Protein AF-A0A7X3K4E0-F1 (afdb_monomer_lite)

Secondary structure (DSSP, 8-state):
-PPP-GGGS-HHHHHHHH--SHHHHHTTS-TT-EEEETTEEEESHHHHHHHHHHHHHHH--S--

pLDDT: mean 88.37, std 11.5, range [48.03, 97.88]

InterPro domains:
  IPR032710 NTF2-li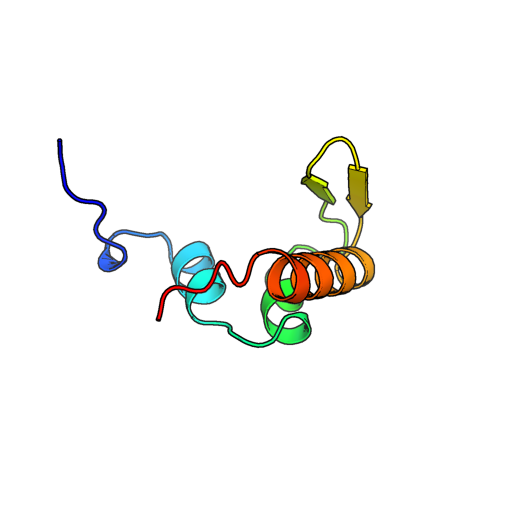ke domain superfamily [SSF54427] (15-61)

Structure (mmCIF, N/CA/C/O backbone):
data_AF-A0A7X3K4E0-F1
#
_entry.id   AF-A0A7X3K4E0-F1
#
loop_
_atom_site.group_PDB
_atom_site.id
_atom_site.type_symbol
_atom_site.label_atom_id
_atom_site.label_alt_id
_atom_site.label_comp_id
_atom_site.label_asym_id
_atom_site.label_entity_id
_atom_site.label_seq_id
_atom_site.pdbx_PDB_ins_code
_atom_site.Cartn_x
_atom_site.Cartn_y
_atom_site.Cartn_z
_atom_site.occupancy
_atom_site.B_iso_or_equiv
_atom_site.auth_seq_id
_atom_site.auth_comp_id
_atom_site.auth_asym_id
_atom_site.auth_atom_id
_atom_site.pdbx_PDB_model_num
ATOM 1 N N . MET A 1 1 ? 10.535 -21.823 -16.071 1.00 50.56 1 MET A N 1
ATOM 2 C CA . MET A 1 1 ? 9.848 -20.792 -15.263 1.00 50.56 1 MET A CA 1
ATOM 3 C C . MET A 1 1 ? 9.848 -19.531 -16.103 1.00 50.56 1 MET A C 1
ATOM 5 O O . MET A 1 1 ? 10.926 -19.144 -16.532 1.00 50.56 1 MET A O 1
ATOM 9 N N . SER A 1 2 ? 8.685 -18.970 -16.445 1.00 63.91 2 SER A N 1
ATOM 10 C CA . SER A 1 2 ? 8.665 -17.689 -17.165 1.00 63.91 2 SER A CA 1
ATOM 11 C C . SER A 1 2 ? 9.236 -16.625 -16.234 1.00 63.91 2 SER A C 1
ATOM 13 O O . SER A 1 2 ? 8.813 -16.554 -15.079 1.00 63.91 2 SER A O 1
ATOM 15 N N . ALA A 1 3 ? 10.224 -15.862 -16.696 1.00 77.62 3 ALA A N 1
ATOM 16 C CA . ALA A 1 3 ? 10.731 -14.730 -15.935 1.00 77.62 3 ALA A CA 1
ATOM 17 C C . ALA A 1 3 ? 9.581 -13.737 -15.711 1.00 77.62 3 ALA A C 1
ATOM 19 O O . ALA A 1 3 ? 8.755 -13.531 -16.602 1.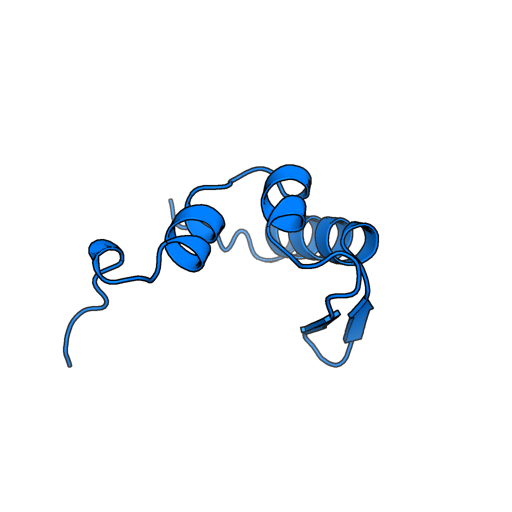00 77.62 3 ALA A O 1
ATOM 20 N N . PHE A 1 4 ? 9.497 -13.176 -14.508 1.00 77.62 4 PHE A N 1
ATOM 21 C CA . PHE A 1 4 ? 8.558 -12.102 -14.213 1.00 77.62 4 PHE A CA 1
ATOM 22 C C . PHE A 1 4 ? 8.898 -10.895 -15.095 1.00 77.62 4 PHE A C 1
ATOM 24 O O . PHE A 1 4 ? 10.002 -10.363 -14.993 1.00 77.62 4 PHE A O 1
ATOM 31 N N . ASP A 1 5 ? 7.963 -10.487 -15.957 1.00 81.25 5 ASP A N 1
ATOM 32 C CA . ASP A 1 5 ? 8.091 -9.278 -16.768 1.00 81.25 5 ASP A CA 1
ATOM 33 C C . ASP A 1 5 ? 7.199 -8.165 -16.188 1.00 81.25 5 ASP A C 1
ATOM 35 O O . ASP A 1 5 ? 5.972 -8.211 -16.357 1.00 81.25 5 ASP A O 1
ATOM 39 N N . PRO A 1 6 ? 7.778 -7.149 -15.521 1.00 75.31 6 PRO A N 1
ATOM 40 C CA . PRO A 1 6 ? 7.018 -6.035 -14.962 1.00 75.31 6 PRO A CA 1
ATOM 41 C C . PRO A 1 6 ? 6.266 -5.214 -16.024 1.00 75.31 6 PRO A C 1
ATOM 43 O O . PRO A 1 6 ? 5.322 -4.506 -15.667 1.00 75.31 6 PRO A O 1
ATOM 46 N N . ALA A 1 7 ? 6.620 -5.316 -17.313 1.00 80.12 7 ALA A N 1
ATOM 47 C CA . ALA A 1 7 ? 5.904 -4.653 -18.406 1.00 80.12 7 ALA A CA 1
ATOM 48 C C . ALA A 1 7 ? 4.522 -5.269 -18.692 1.00 80.12 7 ALA A C 1
ATOM 50 O O . ALA A 1 7 ? 3.684 -4.629 -19.324 1.00 80.12 7 ALA A O 1
ATOM 51 N N . THR A 1 8 ? 4.261 -6.485 -18.202 1.00 87.94 8 THR A N 1
ATOM 52 C CA . THR A 1 8 ? 2.975 -7.185 -18.380 1.00 87.94 8 THR A CA 1
ATOM 53 C C . THR A 1 8 ? 1.969 -6.911 -17.260 1.00 87.94 8 THR A C 1
ATOM 55 O O . THR A 1 8 ? 0.832 -7.385 -17.312 1.00 87.94 8 THR A O 1
ATOM 58 N N . LEU A 1 9 ? 2.368 -6.152 -16.235 1.00 86.69 9 LEU A N 1
ATOM 59 C CA . LEU A 1 9 ? 1.498 -5.833 -15.111 1.00 86.69 9 LEU A CA 1
ATOM 60 C C . LEU A 1 9 ? 0.344 -4.907 -15.532 1.00 86.69 9 LEU A C 1
ATOM 62 O O . LEU A 1 9 ? 0.568 -3.942 -16.264 1.00 86.69 9 LEU A O 1
ATOM 66 N N . PRO A 1 10 ? -0.871 -5.120 -14.993 1.00 92.19 10 PRO A N 1
ATOM 67 C CA . PRO A 1 10 ? -1.939 -4.130 -15.047 1.00 92.19 10 PRO A CA 1
ATOM 68 C C . PRO A 1 10 ? -1.466 -2.757 -14.560 1.00 92.19 10 PRO A C 1
ATOM 70 O O . PRO A 1 10 ? -0.698 -2.668 -13.596 1.00 92.19 10 PRO A O 1
ATOM 73 N N . ASP A 1 11 ? -1.976 -1.693 -15.184 1.00 89.50 11 ASP A N 1
ATOM 74 C CA . ASP A 1 11 ? -1.542 -0.316 -14.917 1.00 89.50 11 ASP A CA 1
ATOM 75 C C . ASP A 1 11 ? -1.498 0.046 -13.416 1.00 89.50 11 ASP A C 1
ATOM 77 O O . ASP A 1 11 ? -0.450 0.518 -12.974 1.00 89.50 11 ASP A O 1
ATOM 81 N N . PRO A 1 12 ? -2.501 -0.287 -12.571 1.00 89.94 12 PRO A N 1
ATOM 82 C CA . 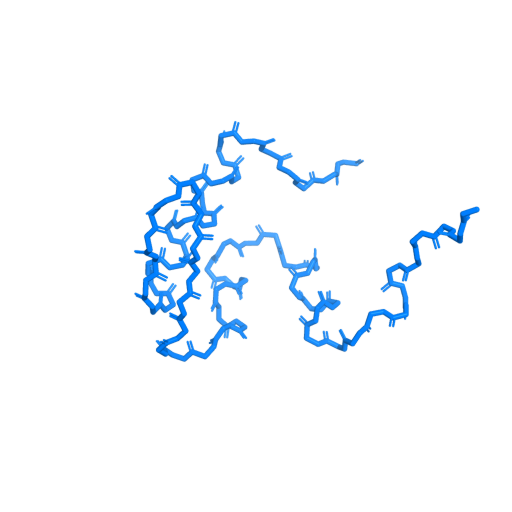PRO A 1 12 ? -2.439 0.028 -11.140 1.00 89.94 12 PRO A CA 1
ATOM 83 C C . PRO A 1 12 ? -1.235 -0.584 -10.410 1.00 89.94 12 PRO A C 1
ATOM 85 O O . PRO A 1 12 ? -0.651 0.052 -9.533 1.00 89.94 12 PRO A O 1
ATOM 88 N N . LEU A 1 13 ? -0.827 -1.801 -10.785 1.00 89.44 13 LEU A N 1
ATOM 89 C CA . LEU A 1 13 ? 0.341 -2.458 -10.193 1.00 89.44 13 LEU A CA 1
ATOM 90 C C . LEU A 1 13 ? 1.640 -1.833 -10.708 1.00 89.44 13 LEU A C 1
ATOM 92 O O . LEU A 1 13 ? 2.553 -1.594 -9.921 1.00 89.44 13 LEU A O 1
ATOM 96 N N . SER A 1 14 ? 1.708 -1.506 -12.003 1.00 90.25 14 SER A N 1
ATOM 97 C CA . SER A 1 14 ? 2.853 -0.782 -12.571 1.00 90.25 14 SER A CA 1
ATOM 98 C C . SER A 1 14 ? 3.057 0.570 -11.880 1.00 90.25 14 SER A C 1
ATOM 100 O O . SER A 1 14 ? 4.180 0.916 -11.514 1.00 90.25 14 SER A O 1
ATOM 102 N N . GLN A 1 15 ? 1.972 1.318 -11.655 1.00 91.56 15 GLN A N 1
ATOM 103 C CA . GLN A 1 15 ? 2.009 2.583 -10.924 1.00 91.56 15 GLN A CA 1
ATOM 104 C C . GLN A 1 15 ? 2.491 2.378 -9.490 1.00 91.56 15 GLN A C 1
ATOM 106 O O . GLN A 1 15 ? 3.376 3.103 -9.052 1.00 91.56 15 GLN A O 1
ATOM 111 N N . TYR A 1 16 ? 1.985 1.368 -8.781 1.00 91.19 16 TYR A N 1
ATOM 112 C CA . TYR A 1 16 ? 2.400 1.087 -7.407 1.00 91.19 16 TYR A CA 1
ATOM 113 C C . TYR A 1 16 ? 3.910 0.847 -7.279 1.00 91.19 16 TYR A C 1
ATOM 115 O O . TYR A 1 16 ? 4.559 1.484 -6.451 1.00 91.19 16 TYR A O 1
ATOM 123 N N . PHE A 1 17 ? 4.497 0.009 -8.140 1.00 86.75 17 PHE A N 1
ATOM 124 C CA . PHE A 1 17 ? 5.936 -0.277 -8.089 1.00 86.75 17 PHE A CA 1
ATOM 125 C C . PHE A 1 17 ? 6.823 0.914 -8.485 1.00 86.75 17 PHE A C 1
ATOM 127 O O . PHE A 1 17 ? 7.967 0.988 -8.045 1.00 86.75 17 PHE A O 1
ATOM 134 N N . LYS A 1 18 ? 6.314 1.860 -9.284 1.00 88.69 18 LYS A N 1
ATOM 135 C CA . LYS A 1 18 ? 7.052 3.076 -9.676 1.00 88.69 18 LYS A CA 1
ATOM 136 C C . LYS A 1 18 ? 7.121 4.129 -8.568 1.00 88.69 18 LYS A C 1
ATOM 138 O O . LYS A 1 18 ? 7.977 5.009 -8.620 1.00 88.69 18 LYS A O 1
ATOM 143 N N . ARG A 1 19 ? 6.217 4.083 -7.588 1.00 90.19 19 ARG A N 1
ATOM 144 C CA . ARG A 1 19 ? 6.118 5.088 -6.522 1.00 90.19 19 ARG A CA 1
ATOM 145 C C . ARG A 1 19 ? 7.112 4.746 -5.422 1.00 90.19 19 ARG A C 1
ATOM 147 O O . ARG A 1 19 ? 7.035 3.675 -4.820 1.00 90.19 19 ARG A O 1
ATOM 154 N N . THR A 1 20 ? 8.040 5.655 -5.146 1.00 86.44 20 THR A N 1
ATOM 155 C CA . THR A 1 20 ? 9.044 5.504 -4.081 1.00 86.44 20 THR A CA 1
ATOM 156 C C . THR A 1 20 ? 8.622 6.178 -2.777 1.00 86.44 20 THR A C 1
ATOM 158 O O . THR A 1 20 ? 9.030 5.751 -1.700 1.00 86.44 20 THR A O 1
ATOM 161 N N . ASP A 1 21 ? 7.744 7.176 -2.844 1.00 90.25 21 ASP A N 1
ATOM 162 C CA . ASP A 1 21 ? 7.205 7.835 -1.660 1.00 90.25 21 ASP A CA 1
ATOM 163 C C . ASP A 1 21 ? 6.030 7.028 -1.053 1.00 90.25 21 ASP A C 1
ATOM 165 O O . ASP A 1 21 ? 5.095 6.666 -1.774 1.00 90.25 21 ASP A O 1
ATOM 169 N N . PRO A 1 22 ? 6.050 6.707 0.258 1.00 88.69 22 PRO A N 1
ATOM 170 C CA . PRO A 1 22 ? 4.973 5.965 0.919 1.00 88.69 22 PRO A CA 1
ATOM 171 C C . PRO A 1 22 ? 3.597 6.642 0.881 1.00 88.69 22 PRO A C 1
ATOM 173 O O . PRO A 1 22 ? 2.586 5.942 0.835 1.00 88.69 22 PRO A O 1
ATOM 176 N N . LEU A 1 23 ? 3.533 7.977 0.921 1.00 90.69 23 LEU A N 1
ATOM 177 C CA . LEU A 1 23 ? 2.266 8.710 0.900 1.00 90.69 23 LEU A CA 1
ATOM 178 C C . LEU A 1 23 ? 1.662 8.697 -0.510 1.00 90.69 23 LEU A C 1
ATOM 180 O O . LEU A 1 23 ? 0.471 8.437 -0.669 1.00 90.69 23 LEU A O 1
ATOM 184 N N . ASP A 1 24 ? 2.499 8.903 -1.524 1.00 93.25 24 ASP A N 1
ATOM 185 C CA . ASP A 1 24 ? 2.132 8.822 -2.939 1.00 93.25 24 ASP A CA 1
ATOM 186 C C . ASP A 1 24 ? 1.675 7.400 -3.323 1.00 93.25 24 ASP A C 1
ATOM 188 O O . ASP A 1 24 ? 0.633 7.210 -3.949 1.00 93.25 24 ASP A O 1
ATOM 192 N N . ALA A 1 25 ? 2.383 6.367 -2.855 1.00 93.75 25 ALA A N 1
ATOM 193 C CA . ALA A 1 25 ? 1.975 4.976 -3.053 1.00 93.75 25 ALA A CA 1
ATOM 194 C C . ALA A 1 25 ? 0.648 4.639 -2.341 1.00 93.75 25 ALA A C 1
ATOM 196 O O . ALA A 1 25 ? -0.193 3.937 -2.906 1.00 93.75 25 ALA A O 1
ATOM 197 N N . ALA A 1 26 ? 0.416 5.159 -1.130 1.00 95.38 26 ALA A N 1
ATOM 198 C CA . ALA A 1 26 ? -0.837 4.947 -0.403 1.00 95.38 26 ALA A CA 1
ATOM 199 C C . ALA A 1 26 ? -2.057 5.560 -1.116 1.00 95.38 26 ALA A C 1
ATOM 201 O O . ALA A 1 26 ? -3.167 5.039 -0.985 1.00 95.38 26 ALA A O 1
ATOM 202 N N . ALA A 1 27 ? -1.866 6.623 -1.903 1.00 95.19 27 ALA A N 1
ATOM 203 C CA . ALA A 1 27 ? -2.938 7.265 -2.662 1.00 95.19 27 ALA A CA 1
ATOM 204 C C . ALA A 1 27 ? -3.544 6.360 -3.754 1.00 95.19 27 ALA A C 1
ATOM 206 O O . ALA A 1 27 ? -4.680 6.584 -4.169 1.00 95.19 27 ALA A O 1
ATOM 207 N N . LEU A 1 28 ? -2.830 5.309 -4.182 1.00 95.38 28 LEU A N 1
ATOM 208 C CA . LEU A 1 28 ? -3.323 4.325 -5.156 1.00 95.38 28 LEU A CA 1
ATOM 209 C C . LEU A 1 28 ? -4.356 3.350 -4.570 1.00 95.38 28 LEU A C 1
ATOM 211 O O . LEU A 1 28 ? -5.056 2.664 -5.314 1.00 95.38 28 LEU A O 1
ATOM 215 N N . PHE A 1 29 ? -4.462 3.270 -3.243 1.00 95.62 29 PHE A N 1
ATOM 216 C CA . PHE A 1 29 ? -5.442 2.424 -2.573 1.00 95.62 29 PHE A CA 1
ATOM 217 C C . PHE A 1 29 ? -6.790 3.136 -2.466 1.00 95.62 29 PHE A C 1
ATOM 219 O O . PHE A 1 29 ? -6.855 4.353 -2.299 1.00 95.62 29 PHE A O 1
ATOM 226 N N . ALA A 1 30 ? -7.883 2.367 -2.475 1.00 96.56 30 ALA A N 1
ATOM 227 C CA . ALA A 1 30 ? -9.205 2.909 -2.174 1.00 96.56 30 ALA A CA 1
ATOM 228 C C . ALA A 1 30 ? -9.238 3.547 -0.762 1.00 96.56 30 ALA A C 1
ATOM 230 O O . ALA A 1 30 ? -8.561 3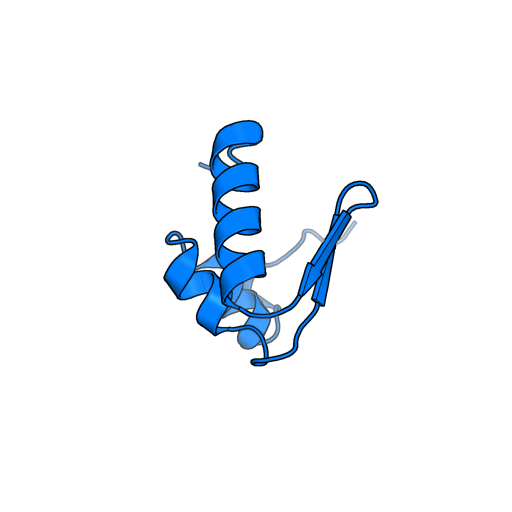.048 0.144 1.00 96.56 30 ALA A O 1
ATOM 231 N N . PRO A 1 31 ? -10.066 4.584 -0.513 1.00 95.38 31 PRO A N 1
ATOM 232 C CA . PRO A 1 31 ? -10.086 5.303 0.768 1.00 95.38 31 PRO A CA 1
ATOM 233 C C . PRO A 1 31 ? -10.287 4.417 2.007 1.00 95.38 31 PRO A C 1
ATOM 235 O O . PRO A 1 31 ? -9.750 4.702 3.075 1.00 95.38 31 PRO A O 1
ATOM 238 N N . ASN A 1 32 ? -11.036 3.320 1.867 1.00 95.19 32 ASN A N 1
ATOM 239 C CA . ASN A 1 32 ? -11.338 2.350 2.923 1.00 95.19 32 ASN A CA 1
ATOM 240 C C . ASN A 1 32 ? -10.627 0.994 2.739 1.00 95.19 32 ASN A C 1
ATOM 242 O O . ASN A 1 32 ? -11.017 0.017 3.388 1.00 95.19 32 ASN A O 1
ATOM 246 N N . ALA A 1 33 ? -9.610 0.927 1.871 1.00 97.44 33 ALA A N 1
ATOM 247 C CA . ALA A 1 33 ? -8.820 -0.276 1.638 1.00 97.44 33 ALA A CA 1
ATOM 248 C C . ALA A 1 33 ? -8.183 -0.792 2.933 1.00 97.44 33 ALA A C 1
ATOM 250 O O . ALA A 1 33 ? -8.002 -0.055 3.904 1.00 97.44 33 ALA A O 1
ATOM 251 N N . SER A 1 34 ? -7.849 -2.079 2.948 1.00 97.75 34 SER A N 1
ATOM 252 C CA . SER A 1 34 ? -7.185 -2.712 4.082 1.00 97.75 34 SER A CA 1
ATOM 253 C C . SER A 1 34 ? -5.997 -3.531 3.599 1.00 97.75 34 SER A C 1
ATOM 255 O O . SER A 1 34 ? -6.134 -4.309 2.659 1.00 97.75 34 SER A O 1
ATOM 257 N N . VAL A 1 35 ? -4.853 -3.370 4.259 1.00 97.12 35 VAL A N 1
ATOM 258 C CA . VAL A 1 35 ? -3.659 -4.199 4.068 1.00 97.12 35 VAL A CA 1
ATOM 259 C C . VAL A 1 35 ? -3.500 -5.093 5.286 1.00 97.12 35 VAL A C 1
ATOM 261 O O . VAL A 1 35 ? -3.642 -4.629 6.418 1.00 97.12 35 VAL A O 1
ATOM 264 N N . ARG A 1 36 ? -3.229 -6.378 5.058 1.00 97.38 36 ARG A N 1
ATOM 265 C CA . ARG A 1 36 ? -2.954 -7.343 6.120 1.00 97.38 36 ARG A CA 1
ATOM 266 C C . ARG A 1 36 ? -1.514 -7.810 5.986 1.00 97.38 36 ARG A C 1
ATOM 268 O O . ARG A 1 36 ? -1.167 -8.371 4.953 1.00 97.38 36 ARG A O 1
ATOM 275 N N . ASP A 1 37 ? -0.717 -7.570 7.014 1.00 94.75 37 ASP A N 1
ATOM 276 C CA . ASP A 1 37 ? 0.712 -7.872 7.018 1.00 94.75 37 ASP A CA 1
ATOM 277 C C . ASP A 1 37 ? 1.140 -8.350 8.405 1.00 94.75 37 ASP A C 1
ATOM 279 O O . ASP A 1 37 ? 0.697 -7.795 9.405 1.00 94.75 37 ASP A O 1
ATOM 283 N N . GLU A 1 38 ? 1.919 -9.431 8.476 1.00 91.50 38 GLU A N 1
ATOM 284 C CA . GLU A 1 38 ? 2.382 -10.057 9.733 1.00 91.50 38 GLU A CA 1
ATOM 285 C C . GLU A 1 38 ? 1.290 -10.243 10.821 1.00 91.50 38 GLU A C 1
ATOM 287 O O . GLU A 1 38 ? 1.553 -10.216 12.020 1.00 91.50 38 GLU A O 1
ATOM 292 N N . GLY A 1 39 ? 0.029 -10.436 10.418 1.00 93.81 39 GLY A N 1
ATOM 293 C CA . GLY A 1 39 ? -1.113 -10.559 11.334 1.00 93.81 39 GLY A CA 1
ATOM 294 C C . GLY A 1 39 ? -1.749 -9.231 11.772 1.00 93.81 39 GLY A C 1
ATOM 295 O O . GLY A 1 39 ? -2.860 -9.253 12.306 1.00 93.81 39 GLY A O 1
ATOM 296 N N . ALA A 1 40 ? -1.126 -8.089 11.478 1.00 94.75 40 ALA A N 1
ATOM 297 C CA . ALA A 1 40 ? -1.699 -6.759 11.646 1.00 94.75 40 ALA A CA 1
ATOM 298 C C . ALA A 1 40 ? -2.645 -6.392 10.488 1.00 94.75 40 ALA A C 1
ATOM 300 O O . ALA A 1 40 ? -2.529 -6.895 9.368 1.00 94.75 40 ALA A O 1
ATOM 301 N N . LEU A 1 41 ? -3.609 -5.509 10.770 1.00 97.44 41 LEU A N 1
ATOM 302 C CA . LEU A 1 41 ? -4.545 -4.957 9.790 1.00 97.44 41 LEU A CA 1
ATOM 303 C C . LEU A 1 41 ? -4.406 -3.431 9.749 1.00 97.44 41 LEU A C 1
ATOM 305 O O . LEU A 1 41 ? -4.669 -2.754 10.741 1.00 97.44 41 LEU A O 1
ATOM 309 N N . HIS A 1 42 ? -4.055 -2.893 8.584 1.00 97.50 42 HIS A N 1
ATOM 310 C CA . HIS A 1 42 ? -3.893 -1.464 8.329 1.00 97.50 42 HIS A CA 1
ATOM 311 C C . HIS A 1 42 ? -5.042 -0.981 7.446 1.00 97.50 42 HIS A C 1
ATOM 313 O O . HIS A 1 42 ? -5.103 -1.321 6.264 1.00 97.50 42 HIS A O 1
ATOM 319 N N . ARG A 1 43 ? -5.982 -0.221 8.017 1.00 97.88 43 ARG A N 1
ATOM 320 C CA . ARG A 1 43 ? -7.202 0.213 7.321 1.00 97.88 43 ARG A CA 1
ATOM 321 C C . ARG A 1 43 ? -7.178 1.702 6.993 1.00 97.88 43 ARG A C 1
ATOM 323 O O . ARG A 1 43 ? -6.987 2.536 7.873 1.00 97.88 43 ARG A O 1
ATOM 330 N N . GLY A 1 44 ? -7.472 2.013 5.736 1.00 97.56 44 GLY A N 1
ATOM 331 C CA . GLY A 1 44 ? -7.490 3.361 5.186 1.00 97.56 44 GLY A CA 1
ATOM 332 C C . GLY A 1 44 ? -6.105 3.857 4.775 1.00 97.56 44 GLY A C 1
ATOM 333 O O . GLY A 1 44 ? -5.079 3.403 5.283 1.00 97.56 44 GLY A O 1
ATOM 334 N N . GLN A 1 45 ? -6.085 4.814 3.847 1.0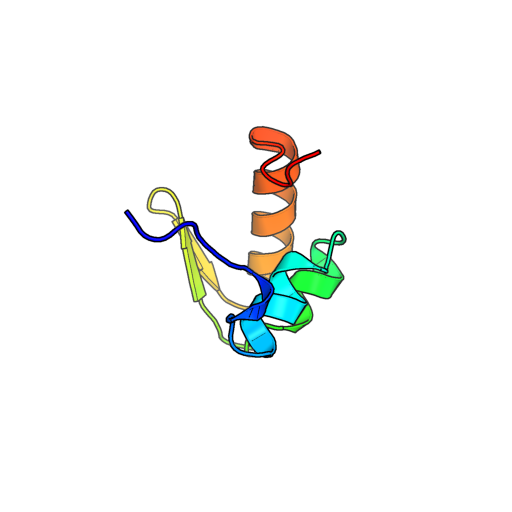0 97.06 45 GLN A N 1
ATOM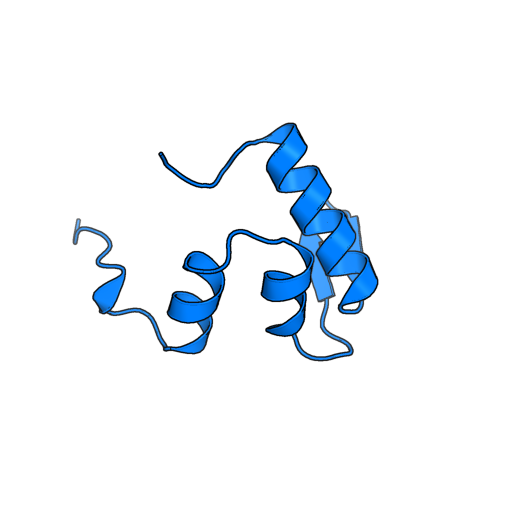 335 C CA . GLN A 1 45 ? -4.855 5.302 3.209 1.00 97.06 45 GLN A CA 1
ATOM 336 C C . GLN A 1 45 ? -3.817 5.814 4.221 1.00 97.06 45 GLN A C 1
ATOM 338 O O . GLN A 1 45 ? -2.633 5.535 4.071 1.00 97.06 45 GLN A O 1
ATOM 343 N N . ALA A 1 46 ? -4.246 6.483 5.298 1.00 95.94 46 ALA A N 1
ATOM 344 C CA . ALA A 1 46 ? -3.337 6.969 6.339 1.00 95.94 46 ALA A CA 1
ATOM 345 C C . ALA A 1 46 ? -2.598 5.828 7.068 1.00 95.94 46 ALA A C 1
ATOM 347 O O . ALA A 1 46 ? -1.384 5.894 7.251 1.00 95.94 46 ALA A O 1
ATOM 348 N N . ALA A 1 47 ? -3.306 4.757 7.446 1.00 97.06 47 ALA A N 1
ATOM 349 C CA . ALA A 1 47 ? -2.687 3.599 8.092 1.00 97.06 47 ALA A CA 1
ATOM 350 C C . ALA A 1 47 ? -1.775 2.832 7.123 1.00 97.06 47 ALA A C 1
ATOM 352 O O . ALA A 1 47 ? -0.719 2.346 7.520 1.00 97.06 47 ALA A O 1
ATOM 353 N N . ILE A 1 48 ? -2.167 2.757 5.848 1.00 97.88 48 ILE A N 1
ATOM 354 C CA . ILE A 1 48 ? -1.378 2.121 4.788 1.00 97.88 48 ILE A CA 1
ATOM 355 C C . ILE A 1 48 ? -0.088 2.909 4.515 1.00 97.88 48 ILE A C 1
ATOM 357 O O . ILE A 1 48 ? 0.965 2.299 4.366 1.00 97.88 48 ILE A O 1
ATOM 361 N N . ALA A 1 49 ? -0.123 4.244 4.526 1.00 96.06 49 ALA A N 1
ATOM 362 C CA . ALA A 1 49 ? 1.076 5.074 4.375 1.00 96.06 49 ALA A CA 1
ATOM 363 C C . ALA A 1 49 ? 2.086 4.849 5.515 1.00 96.06 49 ALA A C 1
ATOM 365 O O . ALA A 1 49 ? 3.291 4.755 5.272 1.00 96.06 49 ALA A O 1
ATOM 366 N N . LEU A 1 50 ? 1.601 4.721 6.758 1.00 96.50 50 LEU A N 1
ATOM 367 C CA . LEU A 1 50 ? 2.442 4.387 7.914 1.00 96.50 50 LEU A CA 1
ATOM 368 C C . LEU A 1 50 ? 3.048 2.984 7.789 1.00 96.50 50 LEU A C 1
ATOM 370 O O . LEU A 1 50 ? 4.231 2.801 8.069 1.00 96.50 50 LEU A O 1
ATOM 374 N N . TRP A 1 51 ? 2.259 2.012 7.328 1.00 95.88 51 TRP A N 1
ATOM 375 C CA . TRP A 1 51 ? 2.739 0.658 7.067 1.00 95.88 51 TRP A CA 1
ATOM 376 C C . TRP A 1 51 ? 3.834 0.640 5.993 1.00 95.88 51 TRP A C 1
ATOM 378 O O . TRP A 1 51 ? 4.922 0.131 6.262 1.00 95.88 51 TRP A O 1
ATOM 388 N N . LEU A 1 52 ? 3.600 1.277 4.838 1.00 95.00 52 LEU A N 1
ATOM 389 C CA . LEU A 1 52 ? 4.574 1.394 3.746 1.00 95.00 52 LEU A CA 1
ATOM 390 C C . LEU A 1 52 ? 5.895 2.004 4.223 1.00 95.00 52 LEU A C 1
ATOM 392 O O . LEU A 1 52 ? 6.963 1.510 3.868 1.00 95.00 52 LEU A O 1
ATOM 396 N N . ARG A 1 53 ? 5.831 3.046 5.062 1.00 94.31 53 ARG A N 1
ATOM 397 C CA . ARG A 1 53 ? 7.024 3.634 5.679 1.00 94.31 53 ARG A CA 1
ATOM 398 C C . ARG A 1 53 ? 7.760 2.623 6.563 1.00 94.31 53 ARG A C 1
ATOM 400 O O . ARG A 1 53 ? 8.965 2.468 6.404 1.00 94.31 53 ARG A O 1
ATOM 407 N N . SER A 1 54 ? 7.051 1.912 7.443 1.00 92.44 54 SER A N 1
ATOM 408 C CA . SER A 1 54 ? 7.680 0.919 8.328 1.00 92.44 54 SER A CA 1
ATOM 409 C C . SER A 1 54 ? 8.329 -0.233 7.557 1.00 92.44 54 SER A C 1
ATOM 411 O O . SER A 1 54 ? 9.397 -0.708 7.932 1.00 92.44 54 SER A O 1
ATOM 413 N N . VAL A 1 55 ? 7.713 -0.655 6.449 1.00 91.62 55 VAL A N 1
ATOM 414 C CA . VAL A 1 55 ? 8.231 -1.708 5.573 1.00 91.62 55 VAL A CA 1
ATOM 415 C C . VAL A 1 55 ? 9.504 -1.242 4.869 1.00 91.62 55 VAL A C 1
ATOM 417 O O . VAL A 1 55 ? 10.482 -1.986 4.827 1.00 91.62 55 VAL A O 1
ATOM 420 N N . GLU A 1 56 ? 9.525 -0.005 4.368 1.00 88.69 56 GLU A N 1
ATOM 421 C CA . GLU A 1 56 ? 10.721 0.590 3.765 1.00 88.69 56 GLU A CA 1
ATOM 422 C C . GLU A 1 56 ? 11.874 0.684 4.776 1.00 88.69 56 GLU A C 1
ATOM 424 O O . GLU A 1 56 ? 12.994 0.272 4.480 1.00 88.69 56 GLU A O 1
ATOM 429 N N . GLU A 1 57 ? 11.594 1.144 5.997 1.00 88.38 57 GLU A N 1
ATOM 430 C CA . GLU A 1 57 ? 12.586 1.250 7.073 1.00 88.38 57 GLU A CA 1
ATOM 431 C C . GLU A 1 57 ? 13.135 -0.120 7.505 1.00 88.38 57 GLU A C 1
ATOM 433 O O . GLU A 1 57 ? 14.341 -0.261 7.724 1.00 88.38 57 GLU A O 1
ATOM 438 N N . ARG A 1 58 ? 12.263 -1.131 7.617 1.00 87.25 58 ARG A N 1
ATOM 439 C CA . ARG A 1 58 ? 12.605 -2.459 8.150 1.00 87.25 58 ARG A CA 1
ATOM 440 C C . ARG A 1 58 ? 13.272 -3.367 7.125 1.00 87.25 58 ARG A C 1
ATOM 442 O O . ARG A 1 58 ? 14.178 -4.118 7.482 1.00 87.25 58 ARG A O 1
ATOM 449 N N . TYR A 1 59 ? 12.814 -3.321 5.878 1.00 83.31 59 TYR A N 1
ATOM 450 C CA . TYR A 1 59 ? 13.167 -4.320 4.871 1.00 83.31 59 TYR A CA 1
ATOM 451 C C . TYR A 1 59 ? 13.868 -3.747 3.645 1.00 83.31 59 TYR A C 1
ATOM 453 O O . TYR A 1 59 ? 14.512 -4.514 2.934 1.00 83.31 59 TYR A O 1
ATOM 461 N N . ARG A 1 60 ? 13.757 -2.434 3.388 1.00 78.75 60 ARG A N 1
ATOM 462 C CA . ARG A 1 60 ? 14.231 -1.790 2.148 1.00 78.75 60 ARG A CA 1
ATOM 463 C C . ARG A 1 60 ? 13.888 -2.622 0.901 1.00 78.75 60 ARG A C 1
ATOM 465 O O . ARG A 1 60 ? 14.775 -2.963 0.121 1.00 78.75 60 ARG A O 1
ATOM 472 N N . PRO A 1 61 ? 12.617 -3.030 0.730 1.00 68.06 61 PRO A N 1
ATOM 473 C CA . PRO A 1 61 ? 12.242 -4.015 -0.280 1.00 68.06 61 PRO A CA 1
ATOM 474 C C . PRO A 1 61 ? 12.299 -3.460 -1.707 1.00 68.06 61 PRO A C 1
ATOM 476 O O . PRO A 1 61 ? 12.152 -4.219 -2.663 1.00 68.06 61 PRO A O 1
ATOM 479 N N . ARG A 1 62 ? 12.477 -2.144 -1.880 1.00 64.31 62 ARG A N 1
ATOM 480 C CA . ARG A 1 62 ? 12.657 -1.541 -3.197 1.00 64.31 62 ARG A CA 1
ATOM 481 C C . ARG A 1 62 ? 14.056 -1.884 -3.708 1.00 64.31 62 ARG A C 1
ATOM 483 O O . ARG A 1 62 ? 15.046 -1.310 -3.270 1.00 64.31 62 ARG A O 1
ATOM 490 N N . TYR A 1 63 ? 14.097 -2.870 -4.604 1.00 51.88 63 TYR A N 1
ATOM 491 C CA . TYR A 1 63 ? 15.288 -3.335 -5.312 1.00 51.88 63 TYR A CA 1
ATOM 492 C C . TYR A 1 63 ? 16.101 -2.146 -5.862 1.00 51.88 63 TYR A C 1
ATOM 494 O O . TYR A 1 63 ? 15.550 -1.316 -6.588 1.00 51.88 63 TYR A O 1
ATOM 502 N N . GLN A 1 64 ? 17.385 -2.069 -5.486 1.00 48.03 64 GLN A N 1
ATOM 503 C CA . GLN A 1 64 ? 18.397 -1.270 -6.193 1.00 48.03 64 GLN A CA 1
ATOM 504 C C . GLN A 1 64 ? 18.760 -1.919 -7.526 1.00 48.03 64 GLN A C 1
ATOM 506 O O . GLN A 1 64 ? 18.769 -3.172 -7.582 1.00 48.03 64 GLN A O 1
#

Sequence (64 aa):
MSAFDPATLPDPLSQYFKRTDPLDAAALFAPNASVRDEGALHRGQAAIALWLRSVEERYRPRYQ

Organism: NCBI:txid2683198

Foldseek 3Di:
DDPDDLVPDDPLVVLLLVDPQLLSNLVSDDQQDWDADPNDIQGGSVSSSVVSVVCCVPPVPNDD

Radius of gyration: 12.73 Å; chains: 1; bounding box: 30×30×30 Å